Protein AF-A0A417YRP3-F1 (afdb_monomer)

Structure (mmCIF, N/CA/C/O backbone):
data_AF-A0A417YRP3-F1
#
_entry.id   AF-A0A417YRP3-F1
#
loop_
_atom_site.group_PDB
_atom_site.id
_atom_site.type_symbol
_atom_site.label_atom_id
_atom_site.label_alt_id
_atom_site.label_comp_id
_atom_site.label_asym_id
_atom_site.label_entity_id
_atom_site.label_seq_id
_atom_site.pdbx_PDB_ins_code
_atom_site.Cartn_x
_atom_site.Cartn_y
_atom_site.Cartn_z
_atom_site.occupancy
_atom_site.B_iso_or_equiv
_atom_site.auth_seq_id
_atom_site.auth_comp_id
_atom_site.auth_asym_id
_atom_site.auth_atom_id
_atom_site.pdbx_PDB_model_num
ATOM 1 N N . MET A 1 1 ? -15.968 -2.039 16.210 1.00 43.09 1 MET A N 1
ATOM 2 C CA . MET A 1 1 ? -14.711 -2.676 15.753 1.00 43.09 1 MET A CA 1
ATOM 3 C C . MET A 1 1 ? -14.026 -1.736 14.773 1.00 43.09 1 MET A C 1
ATOM 5 O O . MET A 1 1 ? -14.631 -1.388 13.767 1.00 43.09 1 MET A O 1
ATOM 9 N N . THR A 1 2 ? -12.821 -1.258 15.074 1.00 52.91 2 THR A N 1
ATOM 10 C CA . THR A 1 2 ? -12.088 -0.328 14.200 1.00 52.91 2 THR A CA 1
ATOM 11 C C . THR A 1 2 ? -11.740 -1.040 12.891 1.00 52.91 2 THR A C 1
ATOM 13 O O . THR A 1 2 ? -10.924 -1.960 12.897 1.00 52.91 2 THR A O 1
A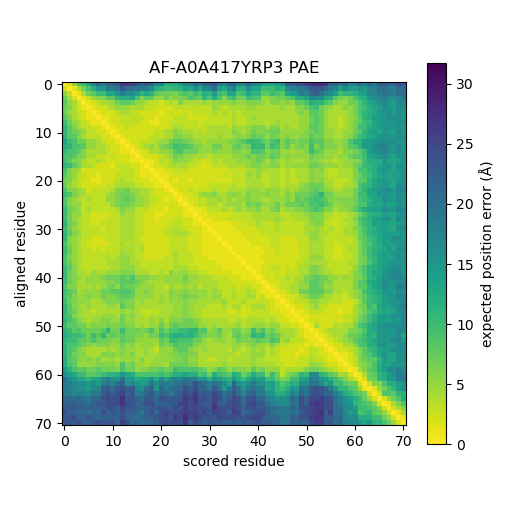TOM 16 N N . LYS A 1 3 ? -12.379 -0.668 11.770 1.00 63.53 3 LYS A N 1
ATOM 17 C CA . LYS A 1 3 ? -12.007 -1.180 10.438 1.00 63.53 3 LYS A CA 1
ATOM 18 C C . LYS A 1 3 ? -10.521 -0.878 10.220 1.00 63.53 3 LYS A C 1
ATOM 20 O O . LYS A 1 3 ? -10.135 0.292 10.206 1.00 63.53 3 LYS A O 1
ATOM 25 N N . ARG A 1 4 ? -9.698 -1.919 10.063 1.00 71.94 4 ARG A N 1
ATOM 26 C CA . ARG A 1 4 ? -8.301 -1.759 9.649 1.00 71.94 4 ARG A CA 1
ATOM 27 C C . ARG A 1 4 ? -8.287 -1.151 8.252 1.00 71.94 4 ARG A C 1
ATOM 29 O O . ARG A 1 4 ? -8.934 -1.673 7.348 1.00 71.94 4 ARG A O 1
ATOM 36 N N . LYS A 1 5 ? -7.580 -0.033 8.098 1.00 79.25 5 LYS A N 1
ATOM 37 C CA . LYS A 1 5 ? -7.449 0.702 6.835 1.00 79.25 5 LYS A CA 1
ATOM 38 C C . LYS A 1 5 ? -5.988 0.686 6.401 1.00 79.25 5 LYS A C 1
ATOM 40 O O . LYS A 1 5 ? -5.112 0.957 7.221 1.00 79.25 5 LYS A O 1
ATOM 45 N N . LEU A 1 6 ? -5.744 0.404 5.125 1.00 82.44 6 LEU A N 1
ATOM 46 C CA . LEU A 1 6 ? -4.455 0.639 4.474 1.00 82.44 6 LEU A CA 1
ATOM 47 C C . LEU A 1 6 ? -4.523 1.977 3.749 1.00 82.44 6 LEU A C 1
ATOM 49 O O . LEU A 1 6 ? -5.442 2.204 2.964 1.00 82.44 6 LEU A O 1
ATOM 53 N N . LYS A 1 7 ? -3.548 2.843 4.002 1.00 83.75 7 LYS A N 1
ATOM 54 C CA . LYS A 1 7 ? -3.362 4.095 3.274 1.00 83.75 7 LYS A CA 1
ATOM 55 C C . LYS A 1 7 ? -2.119 3.971 2.393 1.00 83.75 7 LYS A C 1
ATOM 57 O O . LYS A 1 7 ? -1.080 3.594 2.924 1.00 83.75 7 LYS A O 1
ATOM 62 N N . PRO A 1 8 ? -2.176 4.262 1.088 1.00 84.94 8 PRO A N 1
ATOM 63 C CA . PRO A 1 8 ? -0.963 4.353 0.285 1.00 84.94 8 PRO A CA 1
ATOM 64 C C . PRO A 1 8 ? -0.101 5.526 0.771 1.00 84.94 8 PRO A C 1
ATOM 66 O O . PRO A 1 8 ? -0.623 6.588 1.113 1.00 84.94 8 PRO A O 1
ATOM 69 N N . ILE A 1 9 ? 1.209 5.308 0.851 1.00 88.81 9 ILE A N 1
ATOM 70 C CA . ILE A 1 9 ? 2.189 6.328 1.270 1.00 88.81 9 ILE A CA 1
ATOM 71 C C . ILE A 1 9 ? 3.300 6.539 0.243 1.00 88.81 9 ILE A C 1
ATOM 73 O O . ILE A 1 9 ? 4.046 7.505 0.348 1.00 88.81 9 ILE A O 1
ATOM 77 N N . ALA A 1 10 ? 3.432 5.631 -0.725 1.00 86.25 10 ALA A N 1
ATO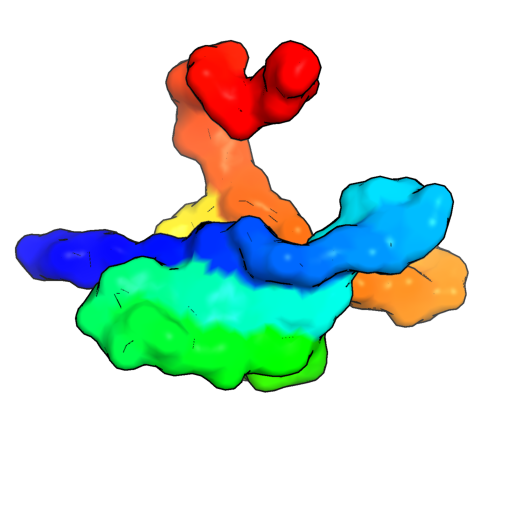M 78 C CA . ALA A 1 10 ? 4.352 5.786 -1.837 1.00 86.25 10 ALA A CA 1
ATOM 79 C C . ALA A 1 10 ? 3.781 5.133 -3.092 1.00 86.25 10 ALA A C 1
ATOM 81 O O . ALA A 1 10 ? 3.151 4.070 -3.033 1.00 86.25 10 ALA A O 1
ATOM 82 N N . GLU A 1 11 ? 4.088 5.753 -4.220 1.00 86.50 11 GLU A N 1
ATOM 83 C CA . GLU A 1 11 ? 3.679 5.355 -5.557 1.00 86.50 11 GLU A CA 1
ATOM 84 C C . GLU A 1 11 ? 4.897 5.249 -6.484 1.00 86.50 11 GLU A C 1
ATOM 86 O O . GLU A 1 11 ? 5.930 5.882 -6.273 1.00 86.50 11 GLU A O 1
ATOM 91 N N . SER A 1 12 ? 4.804 4.374 -7.479 1.00 82.62 12 SER A N 1
ATOM 92 C CA . SER A 1 12 ? 5.748 4.286 -8.592 1.00 82.62 12 SER A CA 1
ATOM 93 C C . SER A 1 12 ? 5.487 5.396 -9.604 1.00 82.62 12 SER A C 1
ATOM 95 O O . SER A 1 12 ? 4.382 5.919 -9.682 1.00 82.62 12 SER A O 1
ATOM 97 N N . SER A 1 13 ? 6.455 5.651 -10.486 1.00 79.31 13 SER A N 1
ATOM 98 C CA . SER A 1 13 ? 6.339 6.609 -11.600 1.00 79.31 13 SER A CA 1
ATOM 99 C C . SER A 1 13 ? 5.167 6.346 -12.560 1.00 79.31 13 SER A C 1
ATOM 101 O O . SER A 1 13 ? 4.824 7.205 -13.359 1.00 79.31 13 SER A O 1
ATOM 103 N N . THR A 1 14 ? 4.557 5.162 -12.500 1.00 77.62 14 THR A N 1
ATOM 104 C CA . THR A 1 14 ? 3.361 4.776 -13.262 1.00 77.62 14 THR A CA 1
ATOM 105 C C . THR A 1 14 ? 2.045 5.022 -12.507 1.00 77.62 14 THR A C 1
ATOM 107 O O . THR A 1 14 ? 0.990 4.611 -12.988 1.00 77.62 14 THR A O 1
ATOM 110 N N . GLY A 1 15 ? 2.090 5.636 -11.317 1.00 75.94 15 GLY A N 1
ATOM 111 C CA . GLY A 1 15 ? 0.928 5.874 -10.449 1.00 75.94 15 GLY A CA 1
ATOM 112 C C . GLY A 1 15 ? 0.478 4.646 -9.645 1.00 75.94 15 GLY A C 1
ATOM 113 O O . GLY A 1 15 ? -0.645 4.590 -9.149 1.00 75.94 15 GLY A O 1
ATOM 114 N N . LEU A 1 16 ? 1.322 3.611 -9.540 1.00 82.06 16 LEU A N 1
ATOM 115 C CA . LEU A 1 16 ? 1.007 2.390 -8.792 1.00 82.06 16 LEU A CA 1
ATOM 116 C C . LEU A 1 16 ? 1.495 2.474 -7.348 1.00 82.06 16 LEU A C 1
ATOM 118 O O . LEU A 1 16 ? 2.678 2.660 -7.094 1.00 82.06 16 LEU A O 1
ATOM 122 N N . ASN A 1 17 ? 0.604 2.229 -6.394 1.00 83.75 17 ASN A N 1
ATOM 123 C CA . ASN A 1 17 ? 0.933 2.220 -4.969 1.00 83.75 17 ASN A CA 1
ATOM 124 C C . ASN A 1 17 ? 1.893 1.068 -4.601 1.00 83.75 17 ASN A C 1
ATOM 126 O O . ASN A 1 17 ? 1.521 -0.110 -4.671 1.00 83.75 17 ASN A O 1
ATOM 130 N N . THR A 1 18 ? 3.103 1.401 -4.146 1.00 85.38 18 THR A N 1
ATOM 131 C CA . THR A 1 18 ? 4.162 0.434 -3.785 1.00 85.38 18 THR A CA 1
ATOM 132 C C . THR A 1 18 ? 4.344 0.255 -2.283 1.00 85.38 18 THR A C 1
ATOM 134 O O . THR A 1 18 ? 4.793 -0.807 -1.833 1.00 85.38 18 THR A O 1
ATOM 137 N N . ARG A 1 19 ? 3.980 1.266 -1.488 1.00 89.12 19 ARG A N 1
ATOM 138 C CA . ARG A 1 19 ? 4.005 1.207 -0.023 1.00 89.12 19 ARG A CA 1
ATOM 139 C C . ARG A 1 19 ? 2.689 1.670 0.564 1.00 89.12 19 ARG A C 1
ATOM 141 O O . ARG A 1 19 ? 2.047 2.595 0.070 1.00 89.12 19 ARG A O 1
ATOM 148 N N . TYR A 1 20 ? 2.342 1.044 1.675 1.00 87.88 20 TYR A N 1
ATOM 149 C CA . TYR A 1 20 ? 1.118 1.299 2.405 1.00 87.88 20 TYR A CA 1
ATOM 150 C C . TYR A 1 20 ? 1.432 1.460 3.881 1.00 87.88 20 TYR A C 1
ATOM 152 O O . TYR A 1 20 ? 2.341 0.830 4.404 1.00 87.88 20 TYR A O 1
ATOM 160 N N . GLN A 1 21 ? 0.643 2.259 4.571 1.00 87.94 21 GLN A N 1
ATOM 161 C CA . GLN A 1 21 ? 0.647 2.353 6.012 1.00 87.94 21 GLN A CA 1
ATOM 162 C C . GLN A 1 21 ? -0.678 1.823 6.542 1.00 87.94 21 GLN A C 1
ATOM 164 O O . GLN A 1 21 ? -1.757 2.236 6.113 1.00 87.94 21 GLN A O 1
ATOM 169 N N . ASP A 1 22 ? -0.599 0.901 7.489 1.00 87.50 22 ASP A N 1
ATOM 170 C CA . ASP A 1 22 ? -1.746 0.491 8.278 1.00 87.50 22 ASP A CA 1
ATOM 171 C C . ASP A 1 22 ? -2.115 1.630 9.234 1.00 87.50 22 ASP A C 1
ATOM 173 O O . ASP A 1 22 ? -1.340 1.991 10.113 1.00 87.50 22 ASP A O 1
ATOM 177 N N . VAL A 1 23 ? -3.300 2.214 9.072 1.00 83.00 23 VAL A N 1
ATOM 178 C CA . VAL A 1 23 ? -3.738 3.372 9.871 1.00 83.00 23 VAL A CA 1
ATOM 179 C C . VAL A 1 23 ? -3.982 2.988 11.334 1.00 83.00 23 VAL A C 1
ATOM 181 O O . VAL A 1 23 ? -3.844 3.823 12.224 1.00 83.00 23 VAL A O 1
ATOM 184 N N . SER A 1 24 ? -4.325 1.727 11.605 1.00 82.56 24 SER A N 1
ATOM 185 C CA . SER A 1 24 ? -4.622 1.252 12.960 1.00 82.56 24 SER A CA 1
ATOM 186 C C . SER A 1 24 ? -3.366 1.079 13.813 1.00 82.56 24 SER A C 1
ATOM 188 O O . SER A 1 24 ? -3.407 1.315 15.014 1.00 82.56 24 SER A O 1
ATOM 190 N N . THR A 1 25 ? -2.259 0.664 13.202 1.00 83.56 25 THR A N 1
ATOM 191 C CA . THR A 1 25 ? -0.980 0.374 13.872 1.00 83.56 25 THR A CA 1
ATOM 192 C C . THR A 1 25 ? 0.121 1.367 13.508 1.00 83.56 25 THR A C 1
ATOM 194 O O . THR A 1 25 ? 1.218 1.283 14.049 1.00 83.56 25 THR A O 1
ATOM 197 N N . LYS A 1 26 ? -0.152 2.287 12.573 1.00 83.56 26 LYS A N 1
ATOM 198 C CA . LYS A 1 26 ? 0.814 3.177 11.905 1.00 83.56 26 LYS A CA 1
ATOM 199 C C . LYS A 1 26 ? 1.993 2.451 11.250 1.00 83.56 26 LYS A C 1
ATOM 201 O O . LYS A 1 26 ? 2.994 3.077 10.908 1.00 83.56 26 LYS A O 1
ATOM 206 N N . LYS A 1 27 ? 1.876 1.137 11.044 1.00 88.38 27 LYS A N 1
ATOM 207 C CA . LYS A 1 27 ? 2.951 0.308 10.509 1.00 88.38 27 LYS A CA 1
ATOM 208 C C . LYS A 1 27 ? 3.031 0.441 8.998 1.00 88.38 27 LYS A C 1
ATOM 210 O O . LYS A 1 27 ? 2.031 0.274 8.303 1.00 88.38 27 LYS A O 1
ATOM 215 N N . GLU A 1 28 ? 4.231 0.682 8.496 1.00 91.44 28 GLU A N 1
ATOM 216 C CA . GLU A 1 28 ? 4.510 0.679 7.066 1.00 91.44 28 GLU A CA 1
ATOM 217 C C . GLU A 1 28 ? 4.675 -0.753 6.550 1.00 91.44 28 GLU A C 1
ATOM 219 O O . GLU A 1 28 ? 5.307 -1.609 7.173 1.00 91.44 28 GLU A O 1
ATOM 224 N N . LEU A 1 29 ? 4.069 -1.012 5.401 1.00 88.44 29 LEU A N 1
ATOM 225 C CA . LEU A 1 29 ? 3.990 -2.294 4.730 1.00 88.44 29 LEU A CA 1
ATOM 226 C C . LEU A 1 29 ? 4.372 -2.080 3.268 1.00 88.44 29 LEU A C 1
ATOM 228 O O . LEU A 1 29 ? 3.871 -1.182 2.587 1.00 88.44 29 LEU A O 1
ATOM 232 N N . THR A 1 30 ? 5.246 -2.938 2.758 1.00 90.31 30 THR A N 1
ATOM 233 C CA . THR A 1 30 ? 5.496 -3.008 1.317 1.00 90.31 30 THR A CA 1
ATOM 234 C C . THR A 1 30 ? 4.301 -3.635 0.608 1.00 90.31 30 THR A C 1
ATOM 236 O O . THR A 1 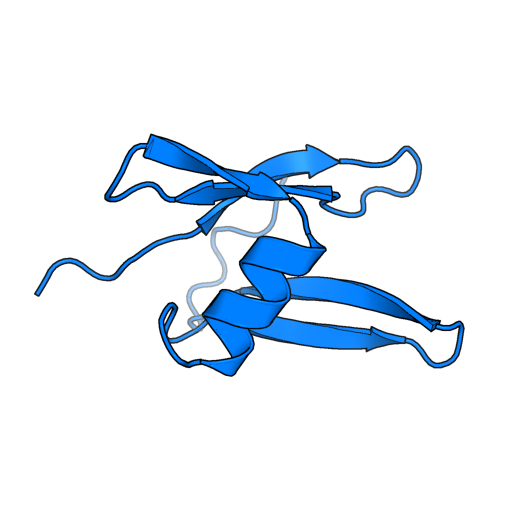30 ? 3.507 -4.348 1.229 1.00 90.31 30 THR A O 1
ATOM 239 N N . LEU A 1 31 ? 4.194 -3.421 -0.704 1.00 86.62 31 LEU A N 1
ATOM 240 C CA . LEU A 1 31 ? 3.172 -4.037 -1.547 1.00 86.62 31 LEU A CA 1
ATOM 241 C C . LEU A 1 31 ? 3.005 -5.538 -1.260 1.00 86.62 31 LEU A C 1
ATOM 243 O O . LEU A 1 31 ? 1.897 -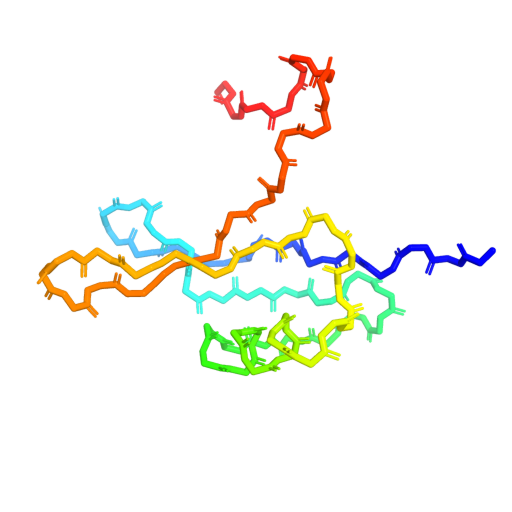5.970 -0.968 1.00 86.62 31 LEU A O 1
ATOM 247 N N . ASN A 1 32 ? 4.088 -6.323 -1.231 1.00 88.62 32 ASN A N 1
ATOM 248 C CA . ASN A 1 32 ? 4.006 -7.763 -0.950 1.00 88.62 32 ASN A CA 1
ATOM 249 C C . ASN A 1 32 ? 3.442 -8.075 0.445 1.00 88.62 32 ASN A C 1
ATOM 251 O O . ASN A 1 32 ? 2.658 -9.015 0.602 1.00 88.62 32 ASN A O 1
ATOM 255 N N . GLN A 1 33 ? 3.817 -7.300 1.467 1.00 90.06 33 GLN A N 1
ATOM 256 C CA . GLN A 1 33 ? 3.287 -7.491 2.819 1.00 90.06 33 GLN A CA 1
ATOM 257 C C . GLN A 1 33 ? 1.803 -7.129 2.895 1.00 90.06 33 GLN A C 1
ATOM 259 O O . GLN A 1 33 ? 1.016 -7.878 3.480 1.00 90.06 33 GLN A O 1
ATOM 264 N N . ALA A 1 34 ? 1.416 -6.021 2.265 1.00 86.81 34 ALA A N 1
ATOM 265 C CA . ALA A 1 34 ? 0.031 -5.590 2.182 1.00 86.81 34 ALA A CA 1
ATOM 266 C C . ALA A 1 34 ? -0.815 -6.610 1.397 1.00 86.81 34 ALA A C 1
ATOM 268 O O . ALA A 1 34 ? -1.859 -7.027 1.888 1.00 86.81 34 ALA A O 1
ATOM 269 N N . VAL A 1 35 ? -0.321 -7.126 0.266 1.00 88.31 35 VAL A N 1
ATOM 270 C CA . VAL A 1 35 ? -0.955 -8.198 -0.525 1.00 88.31 35 VAL A CA 1
ATOM 271 C C . VAL A 1 35 ? -1.200 -9.435 0.330 1.00 88.31 35 VAL A C 1
ATOM 273 O O . VAL A 1 35 ? -2.310 -9.963 0.346 1.00 88.31 35 VAL A O 1
ATOM 276 N N . LYS A 1 36 ? -0.191 -9.887 1.085 1.00 90.19 36 LYS A N 1
ATOM 277 C CA . LYS A 1 36 ? -0.326 -11.050 1.971 1.00 90.19 36 LYS A CA 1
ATOM 278 C C . LYS A 1 36 ? -1.379 -10.811 3.053 1.00 90.19 36 LYS A C 1
ATOM 280 O O . LYS A 1 36 ? -2.190 -11.691 3.321 1.00 90.19 36 LYS A O 1
ATOM 285 N N . ALA A 1 37 ? -1.394 -9.626 3.653 1.00 87.06 37 ALA A N 1
ATOM 286 C CA . ALA A 1 37 ? -2.346 -9.282 4.702 1.00 87.06 37 ALA A CA 1
ATOM 287 C C . ALA A 1 37 ? -3.786 -9.120 4.173 1.00 87.06 37 ALA A C 1
ATOM 289 O O . ALA A 1 37 ? -4.731 -9.557 4.830 1.00 87.06 37 ALA A O 1
ATOM 290 N N . VAL A 1 38 ? -3.954 -8.557 2.974 1.00 85.88 38 VAL A N 1
ATOM 291 C CA . VAL A 1 38 ? -5.245 -8.481 2.273 1.00 85.88 38 VAL A CA 1
ATOM 292 C C . VAL A 1 38 ? -5.740 -9.882 1.906 1.00 85.88 38 VAL A C 1
ATOM 294 O O . VAL A 1 38 ? -6.882 -10.209 2.212 1.00 85.88 38 VAL A O 1
ATOM 297 N N . LYS A 1 39 ? -4.876 -10.752 1.359 1.00 84.88 39 LYS A N 1
ATOM 298 C CA . LYS A 1 39 ? -5.204 -12.166 1.079 1.00 84.88 39 LYS A CA 1
ATOM 299 C C . LYS A 1 39 ? -5.594 -12.948 2.340 1.00 84.88 39 LYS A C 1
ATOM 301 O O . LYS A 1 39 ? -6.401 -13.862 2.262 1.00 84.88 39 LYS A O 1
ATOM 306 N N . GLN A 1 40 ? -5.058 -12.574 3.501 1.00 86.44 40 GLN A N 1
ATOM 307 C CA . GLN A 1 40 ? -5.450 -13.121 4.807 1.00 86.44 40 GLN A CA 1
ATOM 308 C C . GLN A 1 40 ? -6.778 -12.557 5.346 1.00 86.44 40 GLN A C 1
ATOM 310 O O . GLN A 1 40 ? -7.172 -12.903 6.456 1.00 86.44 40 GLN A O 1
ATOM 315 N N . GLY A 1 41 ? -7.446 -11.651 4.624 1.00 82.00 41 GLY A N 1
ATOM 316 C CA . GLY A 1 41 ? -8.695 -11.030 5.066 1.00 82.00 41 GLY A CA 1
ATOM 317 C C . GLY A 1 41 ? -8.523 -9.990 6.178 1.00 82.00 41 GLY A C 1
ATOM 318 O O . GLY A 1 41 ? -9.500 -9.616 6.822 1.00 82.00 41 GLY A O 1
ATOM 319 N N . LYS A 1 42 ? -7.301 -9.485 6.426 1.00 83.25 42 LYS A N 1
ATOM 320 C CA . LYS A 1 42 ? -7.072 -8.469 7.476 1.00 83.25 42 LYS A CA 1
ATOM 321 C C . LYS A 1 42 ? -7.698 -7.111 7.157 1.00 83.25 42 LYS A C 1
ATOM 323 O O . LYS A 1 42 ? -7.898 -6.320 8.078 1.00 83.25 42 LYS A O 1
ATOM 328 N N . TYR A 1 43 ? -7.972 -6.851 5.880 1.00 80.75 43 TYR A N 1
ATOM 329 C CA . TYR A 1 43 ? -8.481 -5.581 5.373 1.00 80.75 43 TYR A CA 1
ATOM 330 C C . TYR A 1 43 ? -9.777 -5.806 4.590 1.00 80.75 43 TYR A C 1
ATOM 332 O O . TYR A 1 43 ? -9.737 -5.987 3.373 1.00 80.75 43 TYR A O 1
ATOM 340 N N . PRO A 1 44 ? -10.932 -5.835 5.275 1.00 75.56 44 PRO A N 1
ATOM 341 C CA . PRO A 1 44 ? -12.216 -5.995 4.607 1.00 75.56 44 PRO A CA 1
ATOM 342 C C . PRO A 1 44 ? -12.502 -4.780 3.714 1.00 75.56 44 PRO A C 1
ATOM 344 O O . PRO A 1 44 ? -12.397 -3.638 4.165 1.00 75.56 44 PRO A O 1
ATOM 347 N N . GLY A 1 45 ? -12.877 -5.032 2.456 1.00 76.62 45 GLY A N 1
ATOM 348 C CA . GLY A 1 45 ? -13.110 -3.982 1.460 1.00 76.62 45 GLY A CA 1
ATOM 349 C C . GLY A 1 45 ? -11.844 -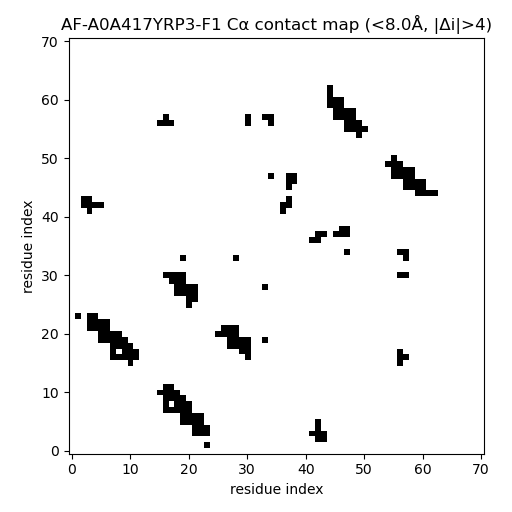3.509 0.745 1.00 76.62 45 GLY A C 1
ATOM 350 O O . GLY A 1 45 ? -11.834 -2.414 0.201 1.00 76.62 45 GLY A O 1
ATOM 351 N N . ILE A 1 46 ? -10.773 -4.302 0.746 1.00 80.38 46 ILE A N 1
ATOM 352 C CA . ILE A 1 46 ? -9.579 -4.082 -0.072 1.00 80.38 46 ILE A CA 1
ATOM 353 C C . ILE A 1 46 ? -9.277 -5.380 -0.815 1.00 80.38 46 ILE A C 1
ATOM 355 O O . ILE A 1 46 ? -9.295 -6.440 -0.197 1.00 80.38 46 ILE A O 1
ATOM 359 N N . HIS A 1 47 ? -8.975 -5.310 -2.112 1.00 83.06 47 HIS A N 1
ATOM 360 C CA . HIS A 1 47 ? -8.659 -6.473 -2.941 1.00 83.06 47 HIS A CA 1
ATOM 361 C C . HIS A 1 47 ? -7.307 -6.319 -3.641 1.00 83.06 47 HIS A C 1
ATOM 363 O O . HIS A 1 47 ? -6.879 -5.224 -4.013 1.00 83.06 47 HIS A O 1
ATOM 369 N N . VAL A 1 48 ? -6.633 -7.452 -3.828 1.00 85.94 48 VAL A N 1
ATOM 370 C CA . VAL A 1 48 ? -5.405 -7.540 -4.621 1.00 85.94 48 VAL A CA 1
ATOM 371 C C . VAL A 1 48 ? -5.797 -7.803 -6.063 1.00 85.94 48 VAL A C 1
ATOM 373 O O . VAL A 1 48 ? -6.554 -8.732 -6.334 1.00 85.94 48 VAL A O 1
ATOM 376 N N . VAL A 1 49 ? -5.266 -7.000 -6.977 1.00 83.38 49 VAL A N 1
ATOM 377 C CA . VAL A 1 49 ? -5.452 -7.177 -8.411 1.00 83.38 49 VAL A CA 1
ATOM 378 C C . VAL A 1 49 ? -4.108 -7.448 -9.057 1.00 83.38 49 VAL A C 1
ATOM 380 O O . VAL A 1 49 ? -3.143 -6.715 -8.860 1.00 83.38 49 VAL A O 1
ATOM 383 N N . GLU A 1 50 ? -4.071 -8.506 -9.848 1.00 87.25 50 GLU A N 1
ATOM 384 C CA . GLU A 1 50 ? -2.9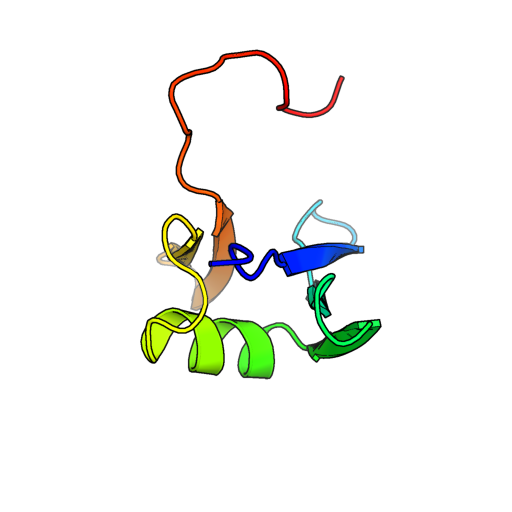34 -8.879 -10.672 1.00 87.25 50 GLU A CA 1
ATOM 385 C C . GLU A 1 50 ? -3.311 -8.632 -12.134 1.00 87.25 50 GLU A C 1
ATOM 387 O O . GLU A 1 50 ? -4.356 -9.084 -12.609 1.00 87.25 50 GLU A O 1
ATOM 392 N N . ARG A 1 51 ? -2.512 -7.830 -12.840 1.00 83.50 51 ARG A N 1
ATOM 393 C CA . ARG A 1 51 ? -2.649 -7.648 -14.291 1.00 83.50 51 ARG A CA 1
ATOM 394 C C . ARG A 1 51 ? -2.042 -8.847 -15.015 1.00 83.50 51 ARG A C 1
ATOM 396 O O . ARG A 1 51 ? -1.114 -9.472 -14.520 1.00 83.50 51 ARG A O 1
ATOM 403 N N . LYS A 1 52 ? -2.493 -9.076 -16.252 1.00 81.31 52 LYS A N 1
ATOM 404 C CA . LYS A 1 52 ? -1.932 -10.095 -17.159 1.00 81.31 52 LYS A CA 1
ATOM 405 C C . LYS A 1 52 ? -0.428 -9.930 -17.422 1.00 81.31 52 LYS A C 1
ATOM 407 O O . LYS A 1 52 ? 0.236 -10.907 -17.720 1.00 81.31 52 LYS A O 1
ATOM 412 N N . ASP A 1 53 ? 0.086 -8.712 -17.276 1.00 82.75 53 ASP A N 1
ATOM 413 C CA . ASP A 1 53 ? 1.507 -8.363 -17.391 1.00 82.75 53 ASP A CA 1
ATOM 414 C C . ASP A 1 53 ? 2.341 -8.754 -16.145 1.00 82.75 53 ASP A C 1
ATOM 416 O O . ASP A 1 53 ? 3.533 -8.497 -16.074 1.00 82.75 53 ASP A O 1
ATOM 420 N N . GLY A 1 54 ? 1.722 -9.342 -15.112 1.00 81.69 54 GLY A N 1
ATOM 421 C CA . GLY A 1 54 ? 2.387 -9.706 -13.852 1.00 81.69 54 GLY A CA 1
ATOM 422 C C . GLY A 1 54 ? 2.477 -8.565 -12.833 1.00 81.69 54 GLY A C 1
ATOM 423 O O . GLY A 1 54 ? 2.949 -8.755 -11.714 1.00 81.69 54 GLY A O 1
ATOM 424 N N . THR A 1 55 ? 1.982 -7.372 -13.174 1.00 82.62 55 THR A N 1
ATOM 425 C CA . THR A 1 55 ? 1.922 -6.246 -12.234 1.00 82.62 55 THR A CA 1
ATOM 426 C C . THR A 1 55 ? 0.848 -6.490 -11.170 1.00 82.62 55 THR A C 1
ATOM 428 O O . THR A 1 55 ? -0.343 -6.569 -11.486 1.00 82.62 55 THR A O 1
ATOM 431 N N . ILE A 1 56 ? 1.253 -6.529 -9.900 1.00 84.69 56 ILE A N 1
ATOM 432 C CA . ILE A 1 56 ? 0.360 -6.682 -8.745 1.00 84.69 56 ILE A CA 1
ATOM 433 C C . ILE A 1 56 ? 0.134 -5.318 -8.093 1.00 84.69 56 ILE A C 1
ATOM 435 O O . ILE A 1 56 ? 1.072 -4.556 -7.883 1.00 84.69 56 ILE A O 1
ATOM 439 N N . PHE A 1 57 ? -1.108 -4.999 -7.747 1.00 81.44 57 PHE A N 1
ATOM 440 C CA . PHE A 1 57 ? -1.451 -3.783 -7.014 1.00 81.44 57 PHE A CA 1
ATOM 441 C C . PHE A 1 57 ? -2.700 -3.994 -6.171 1.00 81.44 57 PHE A C 1
ATOM 443 O O . PHE A 1 57 ? -3.493 -4.909 -6.390 1.00 81.44 57 PHE A O 1
ATOM 450 N N . ILE A 1 58 ? -2.863 -3.148 -5.163 1.00 81.69 58 ILE A N 1
ATOM 451 C CA . ILE A 1 58 ? -3.974 -3.231 -4.225 1.00 81.69 58 ILE A CA 1
ATOM 452 C C . ILE A 1 58 ? -4.960 -2.121 -4.560 1.00 81.69 58 ILE A C 1
ATOM 454 O O . ILE A 1 58 ? -4.565 -0.975 -4.777 1.00 81.69 58 ILE A O 1
ATOM 458 N N . ARG A 1 59 ? -6.246 -2.461 -4.594 1.00 75.94 59 ARG A N 1
ATOM 459 C CA . ARG A 1 59 ? -7.336 -1.499 -4.761 1.00 75.94 59 ARG A CA 1
ATOM 460 C C . ARG A 1 59 ? -8.269 -1.596 -3.565 1.00 75.94 59 ARG A C 1
ATOM 462 O O . ARG A 1 59 ? -8.606 -2.700 -3.138 1.00 75.94 59 ARG A O 1
ATOM 469 N N . SER A 1 60 ? -8.709 -0.461 -3.036 1.00 70.69 60 SER A N 1
ATOM 470 C CA . SER A 1 60 ? -9.882 -0.470 -2.163 1.00 70.69 60 SER A CA 1
ATOM 471 C C . SER A 1 60 ? -11.105 -0.830 -2.995 1.00 70.69 60 SER A C 1
ATOM 473 O O . SER A 1 60 ? -11.238 -0.391 -4.137 1.00 70.69 60 SER A O 1
ATOM 475 N N . ASN A 1 61 ? -11.985 -1.646 -2.425 1.00 62.84 61 ASN A N 1
ATOM 476 C CA . ASN A 1 61 ? -13.320 -1.834 -2.953 1.00 62.84 61 ASN A CA 1
ATOM 477 C C . ASN A 1 61 ? -13.966 -0.445 -3.046 1.00 62.84 61 ASN A C 1
ATOM 479 O O . ASN A 1 61 ? -13.856 0.318 -2.078 1.00 62.84 61 ASN A O 1
ATOM 483 N N . PRO A 1 62 ? -14.610 -0.094 -4.168 1.00 52.00 62 PRO A N 1
ATOM 484 C CA . PRO A 1 62 ? -15.484 1.060 -4.200 1.00 52.00 62 PRO A CA 1
ATOM 485 C C . PRO A 1 62 ? -16.637 0.759 -3.239 1.00 52.00 62 PRO A C 1
ATOM 487 O O . PRO A 1 62 ? -17.624 0.118 -3.583 1.00 52.00 62 PRO A O 1
ATOM 490 N N . ASP A 1 63 ? -16.487 1.157 -1.977 1.00 47.03 63 ASP A N 1
ATOM 491 C CA . ASP A 1 63 ? -17.640 1.511 -1.158 1.00 47.03 63 ASP A CA 1
ATOM 492 C C . ASP A 1 63 ? -18.364 2.5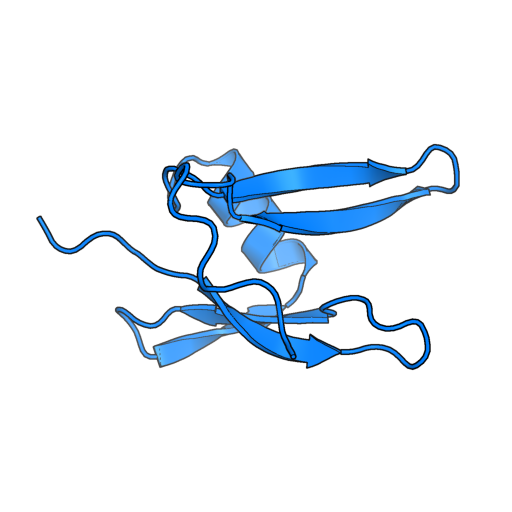49 -2.025 1.00 47.03 63 ASP A C 1
ATOM 494 O O . ASP A 1 63 ? -17.713 3.511 -2.425 1.00 47.03 63 ASP A O 1
ATOM 498 N N . GLY A 1 64 ? -19.608 2.298 -2.444 1.00 43.59 64 GLY A N 1
ATOM 499 C CA . GLY A 1 64 ? -20.356 3.07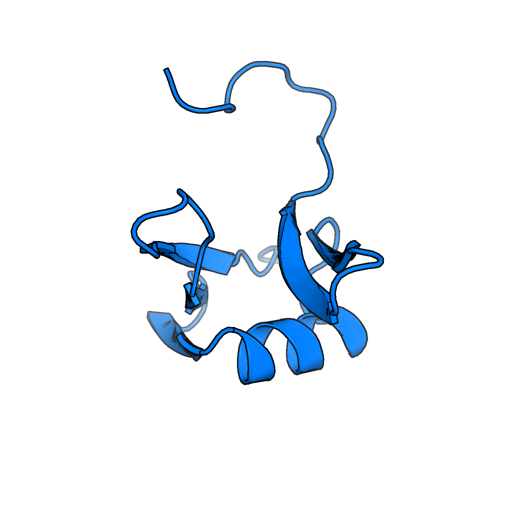2 -3.453 1.00 43.59 64 GLY A CA 1
ATOM 500 C C . GLY A 1 64 ? -20.662 4.529 -3.070 1.00 43.59 64 GLY A C 1
ATOM 501 O O . GLY A 1 64 ? -21.736 5.037 -3.358 1.00 43.59 64 GLY A O 1
ATOM 502 N N . LYS A 1 65 ? -19.741 5.189 -2.370 1.00 44.53 65 LYS A N 1
ATOM 503 C CA . LYS A 1 65 ? -19.641 6.616 -2.135 1.00 44.53 65 LYS A CA 1
ATOM 504 C C . LYS A 1 65 ? -18.576 7.153 -3.078 1.00 44.53 65 LYS A C 1
ATOM 506 O O . LYS A 1 65 ? -17.381 7.029 -2.825 1.00 44.53 65 LYS A O 1
ATOM 511 N N . GLU A 1 66 ? -19.046 7.770 -4.146 1.00 40.47 66 GLU A N 1
ATOM 512 C CA . GLU A 1 66 ? -18.307 8.336 -5.279 1.00 40.47 66 GLU A CA 1
ATOM 513 C C . GLU A 1 66 ? -17.272 9.427 -4.924 1.00 40.47 66 GLU A C 1
ATOM 515 O O . GLU A 1 66 ? -16.731 10.065 -5.814 1.00 40.47 66 GLU A O 1
ATOM 520 N N . ASN A 1 67 ? -16.939 9.654 -3.650 1.00 42.56 67 ASN A N 1
ATOM 521 C CA . ASN A 1 67 ? -16.277 10.885 -3.217 1.00 42.56 67 ASN A CA 1
ATOM 522 C C . ASN A 1 67 ? -14.811 10.739 -2.786 1.00 42.56 67 ASN A C 1
ATOM 524 O O . ASN A 1 67 ? -14.329 11.547 -1.999 1.00 42.56 67 ASN A O 1
ATOM 528 N N . ASN A 1 68 ? -14.100 9.691 -3.212 1.00 44.19 68 ASN A N 1
ATOM 529 C CA . ASN A 1 68 ? -12.708 9.518 -2.777 1.00 44.19 68 ASN A CA 1
ATOM 530 C C . ASN A 1 68 ? -11.768 8.899 -3.817 1.00 44.19 68 ASN A C 1
ATOM 532 O O . ASN A 1 68 ? -10.755 8.299 -3.446 1.00 44.19 68 ASN A O 1
ATOM 536 N N . ASN A 1 69 ? -12.080 9.066 -5.103 1.00 37.59 69 ASN A N 1
ATOM 537 C CA . ASN A 1 69 ? -11.081 8.910 -6.150 1.00 37.59 69 ASN A CA 1
ATOM 538 C C . ASN A 1 69 ? -10.444 10.283 -6.389 1.00 37.59 69 ASN A C 1
ATOM 540 O O . ASN A 1 69 ? -11.113 11.157 -6.915 1.00 37.59 69 ASN A O 1
ATOM 544 N N . LEU A 1 70 ? -9.213 10.436 -5.896 1.00 41.50 70 LEU A N 1
ATOM 545 C CA . LEU A 1 70 ? -8.206 11.446 -6.252 1.00 41.50 70 LEU A CA 1
ATOM 546 C C . LEU A 1 70 ? -8.667 12.441 -7.344 1.00 41.50 70 LEU A C 1
ATOM 548 O O . LEU A 1 70 ? -8.692 12.063 -8.516 1.00 41.50 70 LEU A O 1
ATOM 552 N N . GLU A 1 71 ? -9.019 13.670 -6.948 1.00 38.97 71 GLU A N 1
ATOM 553 C CA . GLU A 1 71 ? -8.895 14.843 -7.834 1.00 38.97 71 GLU A CA 1
ATOM 554 C C . GLU A 1 71 ? -7.424 15.256 -7.946 1.00 38.97 71 GLU A C 1
ATOM 556 O O . GLU A 1 71 ? -6.696 15.108 -6.931 1.00 38.97 71 GLU A O 1
#

Mean predicted aligned error: 7.77 Å

Nearest PDB structures (foldseek):
  7och-assembly1_L  TM=4.027E-01  e=1.238E+00  Mammarenavirus lassaense
  8gxq-assembly1_EB  TM=4.597E-01  e=3.677E+00  Homo sapiens
  5nnw-assembly1_A  TM=3.087E-01  e=3.034E+00  Pythium aphanidermatum
  5no9-assembly2_B  TM=3.093E-01  e=3.034E+00  Pythium aphanidermatum
  5no9-assembly4_D  TM=2.824E-01  e=3.920E+00  Pythium aphanidermatum

Solvent-accessible surface area (backbone atoms only — not comparable to full-atom values): 4475 Å² total; per-residue (Å²): 131,87,79,52,43,79,40,76,76,38,62,45,102,86,75,45,60,47,27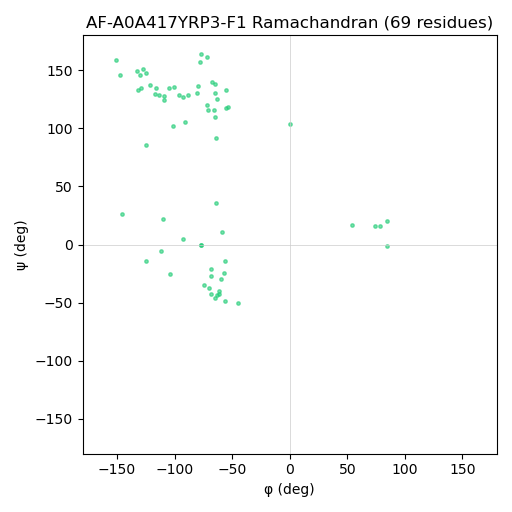,30,27,31,66,79,76,68,44,78,33,47,44,71,55,46,47,53,40,35,74,68,59,64,27,80,63,42,47,76,45,72,45,96,87,69,54,71,42,76,41,69,51,79,64,94,64,91,82,74,74,83,130

pLDDT: mean 76.46, std 15.64, range [37.59, 91.44]

Secondary structure (DSSP, 8-state):
-----EEEEEE-TTS-EEEEEETTT--EEEHHHHHHHHHTTSSTTEEEEE-TTS-EEEEE---S----S--

Organism: NCBI:txid1578198

Sequence (71 aa):
MTKRKLKPIAESSTGLNTRYQDVSTKKELTLNQAVKAVKQGKYPGIHVVERKDGTIFIRSNPDGKENNNLE

Foldseek 3Di:
DPQFDWDQDDADPVRARQWTAGPVVRDIDGQVRVQVCVVVVSHPQKHWDADPVRDIGIDGHPPVPPPDDDD

Radius of gyration: 12.08 Å; Cα contacts (8 Å, |Δi|>4): 104; chains: 1; bounding box: 27×28×33 Å

InterPro domains:
  IPR024997 Protein of unknown function DUF3892 [PF13031] (18-70)